Protein AF-A0A2Z4IJA1-F1 (afdb_monomer_lite)

Sequence (163 aa):
MKPLSYIYLLGIALVLFSSCSNGDEEPDAEIGGGGTLTLSGDEAHYTSGKLEVSETAYGRADLTGLEESLVAVSSGISIPKTAGEELVPEGSDLEQQFVVVASEMAISMSIFADGTKRDYVSDVSKAINVTIDQSSKEVTFNDAAVVNADNGSILTLNGTLVW

Secondary structure (DSSP, 8-state):
-------------------------PPPPEEE-EEEEEEEETTGGGGTTEEEEEEEEES-HHHHS-SS-EEEEETTEE--SSTTPPPEE-SS--SEEEEEEE-SS-EEEEEEETTEEEEEEE-TTS---EEEETTTTEEEEEEEEEEETTT--EEEEEEEEE-

Radius of gyration: 25.33 Å; chains: 1; bounding box: 104×34×33 Å

Structure (mmCIF, N/CA/C/O backbone):
data_AF-A0A2Z4IJA1-F1
#
_entry.id   AF-A0A2Z4IJA1-F1
#
loop_
_atom_site.group_PDB
_atom_site.id
_atom_site.type_symbol
_atom_site.label_atom_id
_atom_site.label_alt_id
_atom_site.label_comp_id
_atom_site.label_asym_id
_atom_site.label_entity_id
_atom_site.label_seq_id
_atom_site.pdbx_PDB_ins_code
_atom_site.Cartn_x
_atom_site.Cartn_y
_atom_site.Cartn_z
_atom_site.occupancy
_atom_site.B_iso_or_equiv
_atom_site.auth_seq_id
_atom_site.auth_comp_id
_atom_site.auth_asym_id
_atom_site.auth_atom_id
_atom_site.pdbx_PDB_model_num
ATOM 1 N N . MET A 1 1 ? -89.468 7.209 0.349 1.00 45.53 1 MET A N 1
ATOM 2 C CA . MET A 1 1 ? -89.377 8.124 1.510 1.00 45.53 1 MET A CA 1
ATOM 3 C C . MET A 1 1 ? -89.602 7.329 2.787 1.00 45.53 1 MET A C 1
ATOM 5 O O . MET A 1 1 ? -90.503 6.501 2.788 1.00 45.53 1 MET A O 1
ATOM 9 N N . LYS A 1 2 ? -88.818 7.665 3.829 1.00 36.94 2 LYS A N 1
ATOM 10 C CA . LYS A 1 2 ? -88.702 7.085 5.188 1.00 36.94 2 LYS A CA 1
ATOM 11 C C . LYS A 1 2 ? -87.800 5.833 5.344 1.00 36.94 2 LYS A C 1
ATOM 13 O O . LYS A 1 2 ? -87.610 5.116 4.372 1.00 36.94 2 LYS A O 1
ATOM 18 N N . PRO A 1 3 ? -87.138 5.684 6.514 1.00 60.56 3 PRO A N 1
ATOM 19 C CA . PRO A 1 3 ? -85.683 5.899 6.640 1.00 60.56 3 PRO A CA 1
ATOM 20 C C . PRO A 1 3 ? -84.989 4.769 7.426 1.00 60.56 3 PRO A C 1
ATOM 22 O O . PRO A 1 3 ? -85.681 3.917 7.961 1.00 60.56 3 PRO A O 1
ATOM 25 N N . LEU A 1 4 ? -83.665 4.811 7.623 1.00 45.84 4 LEU A N 1
ATOM 26 C CA . LEU A 1 4 ? -83.076 4.327 8.881 1.00 45.84 4 LEU A CA 1
ATOM 27 C C . LEU A 1 4 ? -81.652 4.859 9.089 1.00 45.84 4 LEU A C 1
ATOM 29 O O . LEU A 1 4 ? -80.767 4.720 8.252 1.00 45.84 4 LEU A O 1
ATOM 33 N N . SER A 1 5 ? -81.510 5.527 10.227 1.00 43.41 5 SER A N 1
ATOM 34 C CA . SER A 1 5 ? -80.298 6.057 10.836 1.00 43.41 5 SER A CA 1
ATOM 35 C C . SER A 1 5 ? -79.597 4.945 11.618 1.00 43.41 5 SER A C 1
ATOM 37 O O . SER A 1 5 ? -80.298 4.112 12.187 1.00 43.41 5 SER A O 1
ATOM 39 N N . TYR A 1 6 ? -78.261 4.978 11.690 1.00 47.41 6 TYR A N 1
ATOM 40 C CA . TYR A 1 6 ? -77.480 5.113 12.934 1.00 47.41 6 TYR A CA 1
ATOM 41 C C . TYR A 1 6 ? -76.093 4.429 12.893 1.00 47.41 6 TYR A C 1
ATOM 43 O O . TYR A 1 6 ? -75.981 3.232 12.673 1.00 47.41 6 TYR A O 1
ATOM 51 N N . ILE A 1 7 ? -75.094 5.229 13.295 1.00 46.69 7 ILE A N 1
ATOM 52 C CA . ILE A 1 7 ? -74.035 4.912 14.278 1.00 46.69 7 ILE A CA 1
ATOM 53 C C . ILE A 1 7 ? -72.788 4.121 13.832 1.00 46.69 7 ILE A C 1
ATOM 55 O O . ILE A 1 7 ? -72.829 2.933 13.558 1.00 46.69 7 ILE A O 1
ATOM 59 N N . TYR A 1 8 ? -71.667 4.851 13.954 1.00 40.41 8 TYR A N 1
ATOM 60 C CA . TYR A 1 8 ? -70.303 4.446 14.316 1.00 40.41 8 TYR A CA 1
ATOM 61 C C . TYR A 1 8 ? -69.552 3.524 13.346 1.00 40.41 8 TYR A C 1
ATOM 63 O O . TYR A 1 8 ? -69.805 2.332 13.277 1.00 40.41 8 TYR A O 1
ATOM 71 N N . LEU A 1 9 ? -68.453 4.035 12.785 1.00 40.62 9 LEU A N 1
ATOM 72 C CA . LEU A 1 9 ? -67.158 3.695 13.373 1.00 40.62 9 LEU A CA 1
ATOM 73 C C . LEU A 1 9 ? -66.088 4.724 12.992 1.00 40.62 9 LEU A C 1
ATOM 75 O O . LEU A 1 9 ? -65.819 4.996 11.826 1.00 40.62 9 LEU A O 1
ATOM 79 N N . LEU A 1 10 ? -65.500 5.284 14.042 1.00 47.66 10 LEU A N 1
ATOM 80 C CA . LEU A 1 10 ? -64.218 5.965 14.063 1.00 47.66 10 LEU A CA 1
ATOM 81 C C . LEU A 1 10 ? -63.137 4.982 13.579 1.00 47.66 10 LEU A C 1
ATOM 83 O O . LEU A 1 10 ? -63.102 3.845 14.044 1.00 47.66 10 LEU A O 1
ATOM 87 N N . GLY A 1 11 ? -62.249 5.416 12.689 1.00 48.28 11 GLY A N 1
ATOM 88 C CA . GLY A 1 11 ? -61.160 4.588 12.174 1.00 48.28 11 GLY A CA 1
ATOM 89 C C . GLY A 1 11 ? -60.011 5.438 11.655 1.00 48.28 11 GLY A C 1
ATOM 90 O O . GLY A 1 11 ? -59.713 5.426 10.467 1.00 48.28 11 GLY A O 1
ATOM 91 N N . ILE A 1 12 ? -59.402 6.213 12.554 1.00 53.72 12 ILE A N 1
ATOM 92 C CA . ILE A 1 12 ? -58.062 6.772 12.362 1.00 53.72 12 ILE A CA 1
ATOM 93 C C . ILE A 1 12 ? -57.108 5.581 12.221 1.00 53.72 12 ILE A C 1
ATOM 95 O O . ILE A 1 12 ? -56.863 4.872 13.192 1.00 53.72 12 ILE A O 1
ATOM 99 N N . ALA A 1 13 ? -56.572 5.373 11.023 1.00 50.44 13 ALA A N 1
ATOM 100 C CA . ALA A 1 13 ? -55.375 4.572 10.811 1.00 50.44 13 ALA A CA 1
ATOM 101 C C . ALA A 1 13 ? -54.283 5.521 10.319 1.00 50.44 13 ALA A C 1
ATOM 103 O O . ALA A 1 13 ? -54.032 5.681 9.127 1.00 50.44 13 ALA A O 1
ATOM 104 N N . LEU A 1 14 ? -53.692 6.214 11.292 1.00 45.31 14 LEU A N 1
ATOM 105 C CA . LEU A 1 14 ? -52.416 6.893 11.163 1.00 45.31 14 LEU A CA 1
ATOM 106 C C . LEU A 1 14 ? -51.381 5.779 10.962 1.00 45.31 14 LEU A C 1
ATOM 108 O O . LEU A 1 14 ? -50.932 5.162 11.927 1.00 45.31 14 LEU A O 1
ATOM 112 N N . VAL A 1 15 ? -51.094 5.433 9.705 1.00 51.62 15 VAL A N 1
ATOM 113 C CA . VAL A 1 15 ? -49.997 4.518 9.389 1.00 51.62 15 VAL A CA 1
ATOM 114 C C . VAL A 1 15 ? -48.721 5.290 9.675 1.00 51.62 15 VAL A C 1
ATOM 116 O O . VAL A 1 15 ? -48.258 6.100 8.876 1.00 51.62 15 VAL A O 1
ATOM 119 N N . LEU A 1 16 ? -48.213 5.076 10.886 1.00 46.12 16 LEU A N 1
ATOM 120 C CA . LEU A 1 16 ? -46.823 5.285 11.231 1.00 46.12 16 LEU A CA 1
ATOM 121 C C . LEU A 1 16 ? -46.012 4.517 10.186 1.00 46.12 16 LEU A C 1
ATOM 123 O O . LEU A 1 16 ? -45.914 3.292 10.242 1.00 46.12 16 LEU A O 1
ATOM 127 N N . PHE A 1 17 ? -45.463 5.237 9.210 1.00 45.03 17 PHE A N 1
ATOM 128 C CA . PHE A 1 17 ? -44.247 4.793 8.557 1.00 45.03 17 PHE A CA 1
ATOM 129 C C . PHE A 1 17 ? -43.200 4.757 9.664 1.00 45.03 17 PHE A C 1
ATOM 131 O O . PHE A 1 17 ? -42.590 5.766 10.009 1.00 45.03 17 PHE A O 1
ATOM 138 N N . SER A 1 18 ? -43.074 3.593 10.293 1.00 45.47 18 SER A N 1
ATOM 139 C CA . SER A 1 18 ? -41.859 3.203 10.976 1.00 45.47 18 SER A CA 1
ATOM 140 C C . SER A 1 18 ? -40.753 3.268 9.929 1.00 45.47 18 SER A C 1
ATOM 142 O O . SER A 1 18 ? -40.542 2.316 9.182 1.00 45.47 18 SER A O 1
ATOM 144 N N . SER A 1 19 ? -40.094 4.425 9.832 1.00 42.81 19 SER A N 1
ATOM 145 C CA . SER A 1 19 ? -38.739 4.506 9.311 1.00 42.81 19 SER A CA 1
ATOM 146 C C . SER A 1 19 ? -37.910 3.551 10.155 1.00 42.81 19 SER A C 1
ATOM 148 O O . SER A 1 19 ? -37.541 3.861 11.284 1.00 42.81 19 SER A O 1
ATOM 150 N N . CYS A 1 20 ? -37.670 2.359 9.622 1.00 45.28 20 CYS A N 1
ATOM 151 C CA . CYS A 1 20 ? -36.517 1.568 10.002 1.00 45.28 20 CYS A CA 1
ATOM 152 C C . CYS A 1 20 ? -35.292 2.377 9.559 1.00 45.28 20 CYS A C 1
ATOM 154 O O . CYS A 1 20 ? -34.836 2.240 8.430 1.00 45.28 20 CYS A O 1
ATOM 156 N N . SER A 1 21 ? -34.807 3.277 10.418 1.00 50.41 21 SER A N 1
ATOM 157 C CA . SER A 1 21 ? -33.445 3.793 10.320 1.00 50.41 21 SER A CA 1
ATOM 158 C C . SER A 1 21 ? -32.525 2.762 10.965 1.00 50.41 21 SER A C 1
ATOM 160 O O . SER A 1 21 ? -32.134 2.889 12.121 1.00 50.41 21 SER A O 1
ATOM 162 N N . ASN A 1 22 ? -32.219 1.713 10.217 1.00 45.16 22 ASN A N 1
ATOM 163 C CA . ASN A 1 22 ? -30.960 1.015 10.410 1.00 45.16 22 ASN A CA 1
ATOM 164 C C . ASN A 1 22 ? -30.097 1.445 9.228 1.00 45.16 22 ASN A C 1
ATOM 166 O O . ASN A 1 22 ? -29.946 0.706 8.262 1.00 45.16 22 ASN A O 1
ATOM 170 N N . GLY A 1 23 ? -29.704 2.719 9.251 1.00 41.00 23 GLY A N 1
ATOM 171 C CA . GLY A 1 23 ? -28.603 3.192 8.432 1.00 41.00 23 GLY A CA 1
ATOM 172 C C . GLY A 1 23 ? -27.351 2.787 9.179 1.00 41.00 23 GLY A C 1
ATOM 173 O O . GLY A 1 23 ? -27.031 3.408 10.188 1.00 41.00 23 GLY A O 1
ATOM 174 N N . ASP A 1 24 ? -26.717 1.706 8.738 1.00 49.91 24 ASP A N 1
ATOM 175 C CA . ASP A 1 24 ? -25.275 1.616 8.905 1.00 49.91 24 ASP A CA 1
ATOM 176 C C . ASP A 1 24 ? -24.741 2.819 8.112 1.00 49.91 24 ASP A C 1
ATOM 178 O O . ASP A 1 24 ? -24.949 2.913 6.902 1.00 49.91 24 ASP A O 1
ATOM 182 N N . GLU A 1 25 ? -24.280 3.848 8.825 1.00 58.25 25 GLU A N 1
ATOM 183 C CA . GLU A 1 25 ? -23.757 5.065 8.208 1.00 58.25 25 GLU A CA 1
ATOM 184 C C . GLU A 1 25 ? -22.466 4.682 7.481 1.00 58.25 25 GLU A C 1
ATOM 186 O O . GLU A 1 25 ? -21.471 4.345 8.121 1.00 58.25 25 GLU A O 1
ATOM 191 N N . GLU A 1 26 ? -22.514 4.680 6.147 1.00 60.38 26 GLU A N 1
ATOM 192 C CA . GLU A 1 26 ? -21.326 4.549 5.303 1.00 60.38 26 GLU A CA 1
ATOM 193 C C . GLU A 1 26 ? -20.306 5.622 5.729 1.00 60.38 26 GLU A C 1
ATOM 195 O O . GLU A 1 26 ? -20.699 6.779 5.930 1.00 60.38 26 GLU A O 1
ATOM 200 N N . PRO A 1 27 ? -19.016 5.280 5.901 1.00 65.06 27 PRO A N 1
ATOM 201 C CA . PRO A 1 27 ? -18.024 6.268 6.288 1.00 65.06 27 PRO A CA 1
ATOM 202 C C . PRO A 1 27 ? -17.899 7.333 5.195 1.00 65.06 27 PRO A C 1
ATOM 204 O O . PRO A 1 27 ? -17.714 7.017 4.017 1.00 65.06 27 PRO A O 1
ATOM 207 N N . ASP A 1 28 ? -17.970 8.604 5.593 1.00 74.69 28 ASP A N 1
ATOM 208 C CA . ASP A 1 28 ? -17.710 9.714 4.681 1.00 74.69 28 ASP A CA 1
ATOM 209 C C . ASP A 1 28 ? -16.292 9.589 4.107 1.00 74.69 28 ASP A C 1
ATOM 211 O O . ASP A 1 28 ? -15.329 9.295 4.820 1.00 74.69 28 ASP A O 1
ATOM 215 N N . ALA A 1 29 ? -16.155 9.839 2.805 1.00 83.12 29 ALA A N 1
ATOM 216 C CA . ALA A 1 29 ? -14.854 9.857 2.157 1.00 83.12 29 ALA A CA 1
ATOM 217 C C . ALA A 1 29 ? -13.966 10.955 2.759 1.00 83.12 29 ALA A C 1
ATOM 219 O O . ALA A 1 29 ? -14.303 12.142 2.727 1.00 83.12 29 ALA A O 1
ATOM 220 N N . GLU A 1 30 ? -12.787 10.570 3.234 1.00 88.25 30 GLU A N 1
ATOM 221 C CA . GLU A 1 30 ? -11.806 11.484 3.810 1.00 88.25 30 GLU A CA 1
ATOM 222 C C . GLU A 1 30 ? -10.519 11.444 2.990 1.00 88.25 30 GLU A C 1
ATOM 224 O O . GLU A 1 30 ? -10.050 10.372 2.621 1.00 88.25 30 GLU A O 1
ATOM 229 N N . ILE A 1 31 ? -9.953 12.614 2.682 1.00 89.00 31 ILE A N 1
ATOM 230 C CA . ILE A 1 31 ? -8.682 12.753 1.958 1.00 89.00 31 ILE A CA 1
ATOM 231 C C . ILE A 1 31 ? -7.732 13.557 2.838 1.00 89.00 31 ILE A C 1
ATOM 233 O O . ILE A 1 31 ? -8.059 14.674 3.253 1.00 89.00 31 ILE A O 1
ATOM 237 N N . GLY A 1 32 ? -6.553 13.008 3.090 1.00 88.50 32 GLY A N 1
ATOM 238 C CA . GLY A 1 32 ? -5.590 13.580 4.017 1.00 88.50 32 GLY A CA 1
ATOM 239 C C . GLY A 1 32 ? -4.520 12.573 4.408 1.00 88.50 32 GLY A C 1
ATOM 240 O O . GLY A 1 32 ? -4.566 11.412 4.019 1.00 88.50 32 GLY A O 1
ATOM 241 N N . GLY A 1 33 ? -3.504 13.029 5.134 1.00 93.06 33 GLY A N 1
ATOM 242 C CA . GLY A 1 33 ? -2.512 12.139 5.730 1.00 93.06 33 GLY A CA 1
ATOM 243 C C . GLY A 1 33 ? -1.424 11.620 4.784 1.00 93.06 33 GLY A C 1
ATOM 244 O O . GLY A 1 33 ? -1.048 12.276 3.814 1.00 93.06 33 GLY A O 1
ATOM 245 N N . GLY A 1 34 ? -0.831 10.488 5.153 1.00 95.81 34 GLY A N 1
ATOM 246 C CA . GLY A 1 34 ? 0.401 9.968 4.564 1.00 95.81 34 GLY A CA 1
ATOM 247 C C . GLY A 1 34 ? 1.173 9.075 5.530 1.00 95.81 34 GLY A C 1
ATOM 248 O O . GLY A 1 34 ? 0.683 8.687 6.591 1.00 95.81 34 GLY A O 1
ATOM 249 N N . GLY A 1 35 ? 2.408 8.740 5.171 1.00 97.38 35 GLY A N 1
ATOM 250 C CA . GLY A 1 35 ? 3.260 7.920 6.024 1.00 97.38 35 GLY A CA 1
ATOM 251 C C . GLY A 1 35 ? 4.380 7.235 5.263 1.00 97.38 35 GLY A C 1
ATOM 252 O O . GLY A 1 35 ? 4.779 7.644 4.172 1.00 97.38 35 GLY A O 1
ATOM 253 N N . THR A 1 36 ? 4.934 6.186 5.857 1.00 97.81 36 THR A N 1
ATOM 254 C CA . THR A 1 36 ? 5.983 5.395 5.215 1.00 97.81 36 THR A CA 1
ATOM 255 C C . THR A 1 36 ? 5.742 3.921 5.463 1.00 97.81 36 THR A C 1
ATOM 257 O O . THR A 1 36 ? 5.612 3.493 6.609 1.00 97.81 36 THR A O 1
ATOM 260 N N . LEU A 1 37 ? 5.738 3.146 4.383 1.00 98.44 37 LEU A N 1
ATOM 261 C CA . LEU A 1 37 ? 5.790 1.691 4.451 1.00 98.44 37 LEU A CA 1
ATOM 262 C C . LEU A 1 37 ? 7.223 1.237 4.193 1.00 98.44 37 LEU A C 1
ATOM 264 O O . LEU A 1 37 ? 7.870 1.703 3.258 1.00 98.44 37 LEU A O 1
ATOM 268 N N . THR A 1 38 ? 7.720 0.326 5.019 1.00 98.38 38 THR A N 1
ATOM 269 C CA . THR A 1 38 ? 8.977 -0.395 4.803 1.00 98.38 38 THR A CA 1
ATOM 270 C C . THR A 1 38 ? 8.681 -1.693 4.067 1.00 98.38 38 THR A C 1
ATOM 272 O O . THR A 1 38 ? 7.694 -2.367 4.365 1.00 98.38 38 THR A O 1
ATOM 275 N N . LEU A 1 39 ? 9.542 -2.040 3.115 1.00 98.06 39 LEU A N 1
ATOM 276 C CA . LEU A 1 39 ? 9.392 -3.197 2.248 1.00 98.06 39 LEU A CA 1
ATOM 277 C C . LEU A 1 39 ? 10.582 -4.122 2.415 1.00 98.06 39 LEU A C 1
ATOM 279 O O . LEU A 1 39 ? 11.737 -3.697 2.453 1.00 98.06 39 LEU A O 1
ATOM 283 N N . SER A 1 40 ? 10.283 -5.410 2.460 1.00 98.12 40 SER A N 1
ATOM 284 C CA . SER A 1 40 ? 11.276 -6.475 2.394 1.00 98.12 40 SER A CA 1
ATOM 285 C C . SER A 1 40 ? 10.818 -7.554 1.417 1.00 98.12 40 SER A C 1
ATOM 287 O O . SER A 1 40 ? 9.640 -7.619 1.073 1.00 98.12 40 SER A O 1
ATOM 289 N N . GLY A 1 41 ? 11.757 -8.368 0.940 1.00 96.50 41 GLY A N 1
ATOM 290 C CA . GLY A 1 41 ? 11.520 -9.359 -0.110 1.00 96.50 41 GLY A CA 1
ATOM 291 C C . GLY A 1 41 ? 12.325 -9.068 -1.374 1.00 96.50 41 GLY A C 1
ATOM 292 O O . GLY A 1 41 ? 13.094 -8.105 -1.432 1.00 96.50 41 GLY A O 1
ATOM 293 N N . ASP A 1 42 ? 12.160 -9.924 -2.378 1.00 90.12 42 ASP A N 1
ATOM 294 C CA . ASP A 1 42 ? 13.044 -9.983 -3.550 1.00 90.12 42 ASP A CA 1
ATOM 295 C C . ASP A 1 42 ? 13.031 -8.685 -4.375 1.00 90.12 42 ASP A C 1
ATOM 297 O O . ASP A 1 42 ? 14.053 -8.247 -4.906 1.00 90.12 42 ASP A O 1
ATOM 301 N N . GLU A 1 43 ? 11.878 -8.021 -4.431 1.00 94.69 43 GLU A N 1
ATOM 302 C CA . GLU A 1 43 ? 11.635 -6.855 -5.285 1.00 94.69 43 GLU A CA 1
ATOM 303 C C . GLU A 1 43 ? 11.670 -5.519 -4.522 1.00 94.69 43 GLU A C 1
ATOM 305 O O . GLU A 1 43 ? 11.461 -4.458 -5.106 1.00 94.69 43 GLU A O 1
ATOM 310 N N . ALA A 1 44 ? 12.001 -5.534 -3.223 1.00 96.12 44 ALA A N 1
ATOM 311 C CA . ALA A 1 44 ? 12.013 -4.327 -2.389 1.00 96.12 44 ALA A CA 1
ATOM 312 C C . ALA A 1 44 ? 13.055 -3.292 -2.860 1.00 96.12 44 ALA A C 1
ATOM 314 O O . ALA A 1 44 ? 12.939 -2.097 -2.586 1.00 96.12 44 ALA A O 1
ATOM 315 N N . HIS A 1 45 ? 14.073 -3.736 -3.599 1.00 94.88 45 HIS A N 1
ATOM 316 C CA . HIS A 1 45 ? 15.115 -2.875 -4.148 1.00 94.88 45 HIS A CA 1
ATOM 317 C C . HIS A 1 45 ? 14.589 -1.851 -5.170 1.00 94.88 45 HIS A C 1
ATOM 319 O O . HIS A 1 45 ? 15.180 -0.779 -5.269 1.00 94.88 45 HIS A O 1
ATOM 325 N N . TYR A 1 46 ? 13.467 -2.118 -5.858 1.00 92.50 46 TYR A N 1
ATOM 326 C CA . TYR A 1 46 ? 12.869 -1.176 -6.820 1.00 92.50 46 TYR A CA 1
ATOM 327 C C . TYR A 1 46 ? 12.361 0.115 -6.182 1.00 92.50 46 TYR A C 1
ATOM 329 O O . TYR A 1 46 ? 12.143 1.100 -6.877 1.00 92.50 46 TYR A O 1
ATOM 337 N N . THR A 1 47 ? 12.170 0.116 -4.863 1.00 91.75 47 THR A N 1
ATOM 338 C CA . THR A 1 47 ? 11.707 1.288 -4.115 1.00 91.75 47 THR A CA 1
ATOM 339 C C . THR A 1 47 ? 12.669 1.667 -2.996 1.00 91.75 47 THR A C 1
ATOM 341 O O . THR A 1 47 ? 12.307 2.346 -2.038 1.00 91.75 47 THR A O 1
ATOM 344 N N . SER A 1 48 ? 13.923 1.207 -3.078 1.00 93.81 48 SER A N 1
ATOM 345 C CA . SER A 1 48 ? 14.918 1.379 -2.010 1.00 93.81 48 SER A CA 1
ATOM 346 C C . SER A 1 48 ? 14.448 0.858 -0.639 1.00 93.81 48 SER A C 1
ATOM 348 O O . SER A 1 48 ? 14.862 1.371 0.400 1.00 93.81 48 SER A O 1
ATOM 350 N N . GLY A 1 49 ? 13.568 -0.149 -0.622 1.00 96.19 49 GLY A N 1
ATOM 351 C CA . GLY A 1 49 ? 13.023 -0.755 0.594 1.00 96.19 49 GLY A CA 1
ATOM 352 C C . GLY A 1 49 ? 11.959 0.078 1.312 1.00 96.19 49 GLY A C 1
ATOM 353 O O . GLY A 1 49 ? 11.624 -0.241 2.452 1.00 96.19 49 GLY A O 1
ATOM 354 N N . LYS A 1 50 ? 11.428 1.140 0.694 1.00 96.69 50 LYS A N 1
ATOM 355 C CA . LYS A 1 50 ? 10.388 1.986 1.297 1.00 96.69 50 LYS A CA 1
ATOM 356 C C . LYS A 1 50 ? 9.397 2.541 0.273 1.00 96.69 50 LYS A C 1
ATOM 358 O O . LYS A 1 50 ? 9.710 2.648 -0.906 1.00 96.69 50 LYS A O 1
ATOM 363 N N . LEU A 1 51 ? 8.207 2.909 0.729 1.00 96.50 51 LEU A N 1
ATOM 364 C CA . LEU A 1 51 ? 7.224 3.698 -0.012 1.00 96.50 51 LEU A CA 1
ATOM 365 C C . LEU A 1 51 ? 6.896 4.924 0.838 1.00 96.50 51 LEU A C 1
ATOM 367 O O . LEU A 1 51 ? 6.331 4.790 1.924 1.00 96.50 51 LEU A O 1
ATOM 371 N N . GLU A 1 52 ? 7.291 6.104 0.368 1.00 96.00 52 GLU A N 1
ATOM 372 C CA . GLU A 1 52 ? 6.938 7.378 0.998 1.00 96.00 52 GLU A CA 1
ATOM 373 C C . GLU A 1 52 ? 5.582 7.829 0.456 1.00 96.00 52 GLU A C 1
ATOM 375 O O . GLU A 1 52 ? 5.463 8.224 -0.703 1.00 96.00 52 GLU A O 1
ATOM 380 N N . VAL A 1 53 ? 4.548 7.698 1.285 1.00 96.38 53 VAL A N 1
ATOM 381 C CA . VAL A 1 53 ? 3.160 7.986 0.922 1.00 96.38 53 VAL A CA 1
ATOM 382 C C . VAL A 1 53 ? 2.886 9.463 1.155 1.00 96.38 53 VAL A C 1
ATOM 384 O O . VAL A 1 53 ? 3.010 9.941 2.286 1.00 96.38 53 VAL A O 1
ATOM 387 N N . SER A 1 54 ? 2.510 10.176 0.094 1.00 94.19 54 SER A N 1
ATOM 388 C CA . SER A 1 54 ? 2.290 11.625 0.145 1.00 94.19 54 SER A CA 1
ATOM 389 C C . SER A 1 54 ? 0.849 12.021 0.424 1.00 94.19 54 SER A C 1
ATOM 391 O O . SER A 1 54 ? 0.618 13.088 0.983 1.00 94.19 54 SER A O 1
ATOM 393 N N . GLU A 1 55 ? -0.107 11.207 -0.014 1.00 94.56 55 GLU A N 1
ATOM 394 C CA . GLU A 1 55 ? -1.535 11.457 0.159 1.00 94.56 55 GLU A CA 1
ATOM 395 C C . GLU A 1 55 ? -2.245 10.121 0.361 1.00 94.56 55 GLU A C 1
ATOM 397 O O . GLU A 1 55 ? -1.882 9.109 -0.255 1.00 94.56 55 GLU A O 1
ATOM 402 N N . THR A 1 56 ? -3.256 10.123 1.226 1.00 97.00 56 THR A N 1
ATOM 403 C CA . THR A 1 56 ? -4.161 8.990 1.381 1.00 97.00 56 THR A CA 1
ATOM 404 C C . THR A 1 56 ? -5.614 9.427 1.323 1.00 97.00 56 THR A C 1
ATOM 406 O O . THR A 1 56 ? -5.937 10.607 1.475 1.00 97.00 56 THR A O 1
ATOM 409 N N . ALA A 1 57 ? -6.493 8.467 1.070 1.00 95.88 57 ALA A N 1
ATOM 410 C CA . ALA A 1 57 ? -7.920 8.647 1.187 1.00 95.88 57 ALA A CA 1
ATOM 411 C C . ALA A 1 57 ? -8.580 7.387 1.733 1.00 95.88 57 ALA A C 1
ATOM 413 O O . ALA A 1 57 ? -8.275 6.284 1.283 1.00 95.88 57 ALA A O 1
ATOM 414 N N . TYR A 1 58 ? -9.511 7.563 2.659 1.00 96.38 58 TYR A N 1
ATOM 415 C CA . TYR A 1 58 ? -10.339 6.502 3.215 1.00 96.38 58 TYR A CA 1
ATOM 416 C C . TYR A 1 58 ? -11.780 6.644 2.723 1.00 96.38 58 TYR A C 1
ATOM 418 O O . TYR A 1 58 ? -12.207 7.742 2.358 1.00 96.38 58 TYR A O 1
ATOM 426 N N . GLY A 1 59 ? -12.538 5.549 2.682 1.00 93.88 59 GLY A N 1
ATOM 427 C CA . GLY A 1 59 ? -13.961 5.621 2.330 1.00 93.88 59 GLY A CA 1
ATOM 428 C C . GLY A 1 59 ? -14.239 5.769 0.831 1.00 93.88 59 GLY A C 1
ATOM 429 O O . GLY A 1 59 ? -15.338 6.140 0.430 1.00 93.88 59 GLY A O 1
ATOM 430 N N . ARG A 1 60 ? -13.247 5.531 -0.038 1.00 92.69 60 ARG A N 1
ATOM 431 C CA . ARG A 1 60 ? -13.354 5.772 -1.491 1.00 92.69 60 ARG A CA 1
ATOM 432 C C . ARG A 1 60 ? -13.923 4.586 -2.258 1.00 92.69 60 ARG A C 1
ATOM 434 O O . ARG A 1 60 ? -13.293 4.076 -3.186 1.00 92.69 60 ARG A O 1
ATOM 441 N N . ALA A 1 61 ? -15.144 4.183 -1.907 1.00 92.81 61 ALA A N 1
ATOM 442 C CA . ALA A 1 61 ? -15.858 3.099 -2.584 1.00 92.81 61 ALA A CA 1
ATOM 443 C C . ALA A 1 61 ? -16.050 3.356 -4.092 1.00 92.81 61 ALA A C 1
ATOM 445 O O . ALA A 1 61 ? -16.095 2.415 -4.880 1.00 92.81 61 ALA A O 1
ATOM 446 N N . ASP A 1 62 ? -16.097 4.620 -4.518 1.00 91.19 62 ASP A N 1
ATOM 447 C CA . ASP A 1 62 ? -16.135 5.011 -5.929 1.00 91.19 62 ASP A CA 1
ATOM 448 C C . ASP A 1 62 ? -14.850 4.658 -6.701 1.00 91.19 62 ASP A C 1
ATOM 450 O O . ASP A 1 62 ? -14.910 4.466 -7.915 1.00 91.19 62 ASP A O 1
ATOM 454 N N . LEU A 1 63 ? -13.708 4.541 -6.011 1.00 91.06 63 LEU A N 1
ATOM 455 C CA . LEU A 1 63 ? -12.420 4.144 -6.592 1.00 91.06 63 LEU A CA 1
ATOM 456 C C . LEU A 1 63 ? -12.115 2.657 -6.391 1.00 91.06 63 LEU A C 1
ATOM 458 O O . LEU A 1 63 ? -11.537 2.019 -7.270 1.00 91.06 63 LEU A O 1
ATOM 462 N N . THR A 1 64 ? -12.463 2.105 -5.229 1.00 92.38 64 THR A N 1
ATOM 463 C CA . THR A 1 64 ? -12.022 0.765 -4.805 1.00 92.38 64 THR A CA 1
ATOM 464 C C . THR A 1 64 ? -13.124 -0.289 -4.876 1.00 92.38 64 THR A C 1
ATOM 466 O O . THR A 1 64 ? -12.830 -1.484 -4.865 1.00 92.38 64 THR A O 1
ATOM 469 N N . GLY A 1 65 ? -14.390 0.131 -4.929 1.00 91.06 65 GLY A N 1
ATOM 470 C CA . GLY A 1 65 ? -15.551 -0.738 -4.742 1.00 91.06 65 GLY A CA 1
ATOM 471 C C . GLY A 1 65 ? -15.767 -1.197 -3.295 1.00 91.06 65 GLY A C 1
ATOM 472 O O . GLY A 1 65 ? -16.611 -2.063 -3.074 1.00 91.06 65 GLY A O 1
ATOM 473 N N . LEU A 1 66 ? -15.012 -0.657 -2.327 1.00 92.25 66 LEU A N 1
ATOM 474 C CA . LEU A 1 66 ? -15.066 -1.018 -0.908 1.00 92.25 66 LEU A CA 1
ATOM 475 C C . LEU A 1 66 ? -15.249 0.229 -0.034 1.00 92.25 66 LEU A C 1
ATOM 477 O O . LEU A 1 66 ? -14.441 1.156 -0.101 1.00 92.25 66 LEU A O 1
ATOM 481 N N . GLU A 1 67 ? -16.270 0.213 0.823 1.00 91.62 67 GLU A N 1
ATOM 482 C CA . GLU A 1 67 ? -16.542 1.275 1.804 1.00 91.62 67 GLU A CA 1
ATOM 483 C C . GLU A 1 67 ? -15.371 1.437 2.779 1.00 91.62 67 GLU A C 1
ATOM 485 O O . GLU A 1 67 ? -14.837 2.526 2.940 1.00 91.62 67 GLU A O 1
ATOM 490 N N . GLU A 1 68 ? -14.879 0.341 3.353 1.00 94.62 68 GLU A N 1
ATOM 491 C CA . GLU A 1 68 ? -13.759 0.374 4.294 1.00 94.62 68 GLU A CA 1
ATOM 492 C C . GLU A 1 68 ? -12.443 0.031 3.591 1.00 94.62 68 GLU A C 1
ATOM 494 O O . GLU A 1 68 ? -11.946 -1.099 3.617 1.00 94.62 68 GLU A O 1
ATOM 499 N N . SER A 1 69 ? -11.872 1.024 2.916 1.00 96.69 69 SER A N 1
ATOM 500 C CA . SER A 1 69 ? -10.576 0.885 2.256 1.00 96.69 69 SER A CA 1
ATOM 501 C C . SER A 1 69 ? -9.779 2.182 2.264 1.00 96.69 69 SER A C 1
ATOM 503 O O . SER A 1 69 ? -10.340 3.276 2.226 1.00 96.69 69 SER A O 1
ATOM 505 N N . LEU A 1 70 ? -8.457 2.033 2.294 1.00 97.75 70 LEU A N 1
ATOM 506 C CA . LEU A 1 70 ? -7.490 3.109 2.135 1.00 97.75 70 LEU A CA 1
ATOM 507 C C . LEU A 1 70 ? -6.909 3.069 0.722 1.00 97.75 70 LEU A C 1
ATOM 509 O O . LEU A 1 70 ? -6.436 2.025 0.275 1.00 97.75 70 LEU A O 1
ATOM 513 N N . VAL A 1 71 ? -6.876 4.217 0.059 1.00 97.62 71 VAL A N 1
ATOM 514 C CA . VAL A 1 71 ? -6.063 4.492 -1.127 1.00 97.62 71 VAL A CA 1
ATOM 515 C C . VAL A 1 71 ? -4.872 5.335 -0.684 1.00 97.62 71 VAL A C 1
ATOM 517 O O . VAL A 1 71 ? -5.053 6.341 -0.013 1.00 97.62 71 VAL A O 1
ATOM 520 N N . ALA A 1 72 ? -3.659 4.947 -1.050 1.00 97.56 72 ALA A N 1
ATOM 521 C CA . ALA A 1 72 ? -2.421 5.634 -0.704 1.00 97.56 72 ALA A CA 1
ATOM 522 C C . ALA A 1 72 ? -1.538 5.768 -1.945 1.00 97.56 72 ALA A C 1
ATOM 524 O O . ALA A 1 72 ? -1.352 4.800 -2.686 1.00 97.56 72 ALA A O 1
ATOM 525 N N . VAL A 1 73 ? -0.990 6.958 -2.178 1.00 96.00 73 VAL A N 1
ATOM 526 C CA . VAL A 1 73 ? -0.248 7.263 -3.409 1.00 96.00 73 VAL A CA 1
ATOM 527 C C . VAL A 1 73 ? 1.096 7.938 -3.130 1.00 96.00 73 VAL A C 1
ATOM 529 O O . VAL A 1 73 ? 1.299 8.556 -2.080 1.00 96.00 73 VAL A O 1
ATOM 532 N N . SER A 1 74 ? 2.032 7.789 -4.068 1.00 94.56 74 SER A N 1
ATOM 533 C CA . SER A 1 74 ? 3.310 8.510 -4.085 1.00 94.56 74 SER A CA 1
ATOM 534 C C . SER A 1 74 ? 3.150 9.988 -4.425 1.00 94.56 74 SER A C 1
ATOM 536 O O . SER A 1 74 ? 2.160 10.411 -5.026 1.00 94.56 74 SER A O 1
ATOM 538 N N . SER A 1 75 ? 4.200 10.764 -4.138 1.00 88.88 75 SER A N 1
ATOM 539 C CA . SER A 1 75 ? 4.306 12.139 -4.620 1.00 88.88 75 SER A CA 1
ATOM 540 C C . SER A 1 75 ? 4.258 12.167 -6.147 1.00 88.88 75 SER A C 1
ATOM 542 O O . SER A 1 75 ? 5.101 11.548 -6.794 1.00 88.88 75 SER A O 1
ATOM 544 N N . GLY A 1 76 ? 3.304 12.901 -6.716 1.00 86.75 76 GLY A N 1
ATOM 545 C CA . GLY A 1 76 ? 3.094 12.954 -8.166 1.00 86.75 76 GLY A CA 1
ATOM 546 C C . GLY A 1 76 ? 1.898 12.141 -8.658 1.00 86.75 76 GLY A C 1
ATOM 547 O O . GLY A 1 76 ? 1.716 12.018 -9.858 1.00 86.75 76 GLY A O 1
ATOM 548 N N . ILE A 1 77 ? 1.055 11.613 -7.773 1.00 90.88 77 ILE A N 1
ATOM 549 C CA . ILE A 1 77 ? -0.315 11.198 -8.100 1.00 90.88 77 ILE A CA 1
ATOM 550 C C . ILE A 1 77 ? -1.248 11.948 -7.152 1.00 90.88 77 ILE A C 1
ATOM 552 O O . ILE A 1 77 ? -0.953 12.064 -5.964 1.00 90.88 77 ILE A O 1
ATOM 556 N N . SER A 1 78 ? -2.363 12.460 -7.668 1.00 89.50 78 SER A N 1
ATOM 557 C CA . SER A 1 78 ? -3.401 13.084 -6.843 1.00 89.50 78 SER A CA 1
ATOM 558 C C . SER A 1 78 ? -4.638 12.208 -6.773 1.00 89.50 78 SER A C 1
ATOM 560 O O . SER A 1 78 ? -5.102 11.680 -7.787 1.00 89.50 78 SER A O 1
ATOM 562 N N . ILE A 1 79 ? -5.186 12.071 -5.566 1.00 91.69 79 ILE A N 1
ATOM 563 C CA . ILE A 1 79 ? -6.456 11.385 -5.367 1.00 91.69 79 ILE A CA 1
ATOM 564 C C . ILE A 1 79 ? -7.593 12.343 -5.767 1.00 91.69 79 ILE A C 1
ATOM 566 O O . ILE A 1 79 ? -7.690 13.448 -5.221 1.00 91.69 79 ILE A O 1
ATOM 570 N N . PRO A 1 80 ? -8.472 11.962 -6.714 1.00 90.19 80 PRO A N 1
ATOM 571 C CA . PRO A 1 80 ? -9.520 12.851 -7.199 1.00 90.19 80 PRO A CA 1
ATOM 572 C C . PRO A 1 80 ? -10.497 13.208 -6.086 1.00 90.19 80 PRO A C 1
ATOM 574 O O . PRO A 1 80 ? -10.876 12.354 -5.290 1.00 90.19 80 PRO A O 1
ATOM 577 N N . LYS A 1 81 ? -10.960 14.457 -6.044 1.00 86.56 81 LYS A N 1
ATOM 578 C CA . LYS A 1 81 ? -11.910 14.926 -5.015 1.00 86.56 81 LYS A CA 1
ATOM 579 C C . LYS A 1 81 ? -13.368 14.670 -5.384 1.00 86.56 81 LYS A C 1
ATOM 581 O O . LYS A 1 81 ? -14.244 14.807 -4.535 1.00 86.56 81 LYS A O 1
ATOM 586 N N . THR A 1 82 ? -13.619 14.327 -6.644 1.00 85.12 82 THR A N 1
ATOM 587 C CA . THR A 1 82 ? -14.953 14.079 -7.185 1.00 85.12 82 THR A CA 1
ATOM 588 C C . THR A 1 82 ? -15.090 12.610 -7.559 1.00 85.12 82 THR A C 1
ATOM 590 O O . THR A 1 82 ? -14.154 12.008 -8.086 1.00 85.12 82 THR A O 1
ATOM 593 N N . ALA A 1 83 ? -16.270 12.039 -7.323 1.00 84.44 83 ALA A N 1
ATOM 594 C CA . ALA A 1 83 ? -16.571 10.676 -7.738 1.00 84.44 83 ALA A CA 1
ATOM 595 C C . ALA A 1 83 ? -16.526 10.518 -9.268 1.00 84.44 83 ALA A C 1
ATOM 597 O O . ALA A 1 83 ? -17.015 11.378 -10.006 1.00 84.44 83 ALA A O 1
ATOM 598 N N . GLY A 1 84 ? -15.983 9.389 -9.734 1.00 78.94 84 GLY A N 1
ATOM 599 C CA . GLY A 1 84 ? -15.907 9.033 -11.157 1.00 78.94 84 GLY A CA 1
ATOM 600 C C . GLY A 1 84 ? -14.727 9.640 -11.925 1.00 78.94 84 GLY A C 1
ATOM 601 O O . GLY A 1 84 ? -14.622 9.428 -13.132 1.00 78.94 84 GLY A O 1
ATOM 602 N N . GLU A 1 85 ? -13.848 10.378 -11.250 1.00 86.56 85 GLU A N 1
ATOM 603 C CA . GLU A 1 85 ? -12.543 10.769 -11.785 1.00 86.56 85 GLU A CA 1
ATOM 604 C C . GLU A 1 85 ? -11.500 9.668 -11.519 1.00 86.56 85 GLU A C 1
ATOM 606 O O . GLU A 1 85 ? -11.625 8.882 -10.579 1.00 86.56 85 GLU A O 1
ATOM 611 N N . GLU A 1 86 ? -10.465 9.602 -12.356 1.00 85.38 86 GLU A N 1
ATOM 612 C CA . GLU A 1 86 ? -9.398 8.599 -12.257 1.00 85.38 86 GLU A CA 1
ATOM 613 C C . GLU A 1 86 ? -8.180 9.146 -11.497 1.00 85.38 86 GLU A C 1
ATOM 615 O O . GLU A 1 86 ? -7.949 10.355 -11.447 1.00 85.38 86 GLU A O 1
ATOM 620 N N . LEU A 1 87 ? -7.365 8.249 -10.933 1.00 86.44 87 LEU A N 1
ATOM 621 C CA . LEU A 1 87 ? -6.043 8.602 -10.411 1.00 86.44 87 LEU A CA 1
ATOM 622 C C . LEU A 1 87 ? -5.130 8.982 -11.581 1.00 86.44 87 LEU A C 1
ATOM 624 O O . LEU A 1 87 ? -4.818 8.142 -12.427 1.00 86.44 87 LEU A O 1
ATOM 628 N N . VAL A 1 88 ? -4.680 10.235 -11.615 1.00 80.56 88 VAL A N 1
ATOM 629 C CA . VAL A 1 88 ? -3.806 10.744 -12.676 1.00 80.56 88 VAL A CA 1
ATOM 630 C C . VAL A 1 88 ? -2.425 11.044 -12.095 1.00 80.56 88 VAL A C 1
ATOM 632 O O . VAL A 1 88 ? -2.323 11.804 -11.129 1.00 80.56 88 VAL A O 1
ATOM 635 N N . PRO A 1 89 ? -1.348 10.475 -12.667 1.00 81.56 89 PRO A N 1
ATOM 636 C CA . PRO A 1 89 ? -0.001 10.935 -12.383 1.00 81.56 89 PRO A CA 1
ATOM 637 C C . PRO A 1 89 ? 0.187 12.373 -12.880 1.00 81.56 89 PRO A C 1
ATOM 639 O O . PRO A 1 89 ? -0.022 12.671 -14.057 1.00 81.56 89 PRO A O 1
ATOM 642 N N . GLU A 1 90 ? 0.611 13.258 -11.991 1.00 77.81 90 GLU A N 1
ATOM 643 C CA . GLU A 1 90 ? 0.902 14.659 -12.243 1.00 77.81 90 GLU A CA 1
ATOM 644 C C . GLU A 1 90 ? 2.376 14.977 -11.952 1.00 77.81 90 GLU A C 1
ATOM 646 O O . GLU A 1 90 ? 2.982 14.488 -11.001 1.00 77.81 90 GLU A O 1
ATOM 651 N N . GLY A 1 91 ? 2.959 15.868 -12.754 1.00 67.31 91 GLY A N 1
ATOM 652 C CA . GLY A 1 91 ? 4.317 16.368 -12.540 1.00 67.31 91 GLY A CA 1
ATOM 653 C C . GLY A 1 91 ? 5.381 15.727 -13.431 1.00 67.31 91 GLY A C 1
ATOM 654 O O . GLY A 1 91 ? 5.092 15.027 -14.399 1.00 67.31 91 GLY A O 1
ATOM 655 N N . SER A 1 92 ? 6.639 16.072 -13.149 1.00 65.19 92 SER A N 1
ATOM 656 C CA . SER A 1 92 ? 7.800 15.707 -13.973 1.00 65.19 92 SER A CA 1
ATOM 657 C C . SER A 1 92 ? 8.625 14.548 -13.417 1.00 65.19 92 SER A C 1
ATOM 659 O O . SER A 1 92 ? 9.466 14.023 -14.140 1.00 65.19 92 SER A O 1
ATOM 661 N N . ASP A 1 93 ? 8.414 14.174 -12.155 1.00 67.44 93 ASP A N 1
ATOM 662 C CA . ASP A 1 93 ? 9.134 13.086 -11.492 1.00 67.44 93 ASP A CA 1
ATOM 663 C C . ASP A 1 93 ? 8.274 11.818 -11.487 1.00 67.44 93 ASP A C 1
ATOM 665 O O . ASP A 1 93 ? 7.568 11.505 -10.533 1.00 67.44 93 ASP A O 1
ATOM 669 N N . LEU A 1 94 ? 8.266 11.131 -12.628 1.00 75.56 94 LEU A N 1
ATOM 670 C CA . LEU A 1 94 ? 7.524 9.885 -12.837 1.00 75.56 94 LEU A CA 1
ATOM 671 C C . LEU A 1 94 ? 8.452 8.663 -12.790 1.00 75.56 94 LEU A C 1
ATOM 673 O O . LEU A 1 94 ? 8.071 7.588 -13.249 1.00 75.56 94 LEU A O 1
ATOM 677 N N . GLU A 1 95 ? 9.684 8.828 -12.294 1.00 80.50 95 GLU A N 1
ATOM 678 C CA . GLU A 1 95 ? 10.692 7.761 -12.286 1.00 80.50 95 GLU A CA 1
ATOM 679 C C . GLU A 1 95 ? 10.289 6.616 -11.353 1.00 80.50 95 GLU A C 1
ATOM 681 O O . GLU A 1 95 ? 10.515 5.445 -11.674 1.00 80.50 95 GLU A O 1
ATOM 686 N N . GLN A 1 96 ? 9.624 6.954 -10.243 1.00 87.19 96 GLN A N 1
ATOM 687 C CA . GLN A 1 96 ? 9.053 5.993 -9.314 1.00 87.19 96 GLN A CA 1
ATOM 688 C C . GLN A 1 96 ? 7.682 6.469 -8.821 1.00 87.19 96 GLN A C 1
ATOM 690 O O .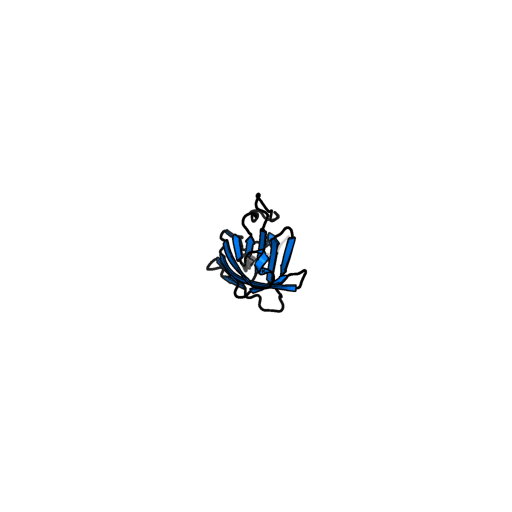 GLN A 1 96 ? 7.575 7.468 -8.118 1.00 87.19 96 GLN A O 1
ATOM 695 N N . GLN A 1 97 ? 6.629 5.736 -9.172 1.00 93.19 97 GLN A N 1
ATOM 696 C CA . GLN A 1 97 ? 5.255 6.038 -8.769 1.00 93.19 97 GLN A CA 1
ATOM 697 C C . GLN A 1 97 ? 4.584 4.781 -8.227 1.00 93.19 97 GLN A C 1
ATOM 699 O O . GLN A 1 97 ? 4.875 3.674 -8.679 1.00 93.19 97 GLN A O 1
ATOM 704 N N . PHE A 1 98 ? 3.677 4.923 -7.269 1.00 95.44 98 PHE A N 1
ATOM 705 C CA . PHE A 1 98 ? 2.915 3.797 -6.760 1.00 95.44 98 PHE A CA 1
ATOM 706 C C . PHE A 1 98 ? 1.509 4.190 -6.316 1.00 95.44 98 PHE A C 1
ATOM 708 O O . PHE A 1 98 ? 1.240 5.322 -5.917 1.00 95.44 98 PHE A O 1
ATOM 715 N N . VAL A 1 99 ? 0.630 3.194 -6.342 1.00 97.12 99 VAL A N 1
ATOM 716 C CA . VAL A 1 99 ? -0.694 3.232 -5.723 1.00 97.12 99 VAL A CA 1
ATOM 717 C C . VAL A 1 99 ? -0.824 1.988 -4.859 1.00 97.12 99 VAL A C 1
ATOM 719 O O . VAL A 1 99 ? -0.556 0.882 -5.327 1.00 97.12 99 VAL A O 1
ATOM 722 N N . VAL A 1 100 ? -1.237 2.164 -3.610 1.00 98.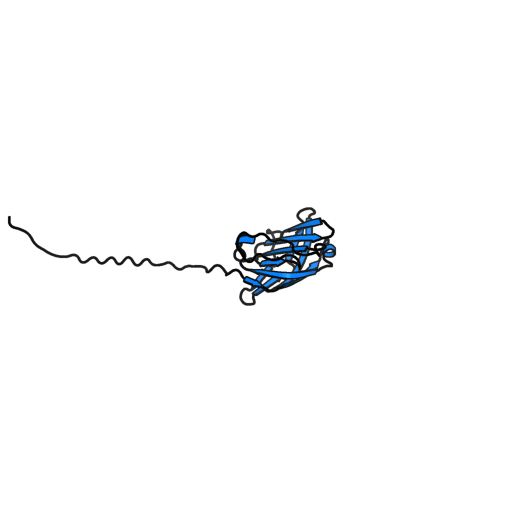12 100 VAL A N 1
ATOM 723 C CA . VAL A 1 100 ? -1.586 1.094 -2.675 1.00 98.12 100 VAL A CA 1
ATOM 724 C C . VAL A 1 100 ? -3.061 1.245 -2.333 1.00 98.12 100 VAL A C 1
ATOM 726 O O . VAL A 1 100 ? -3.498 2.310 -1.912 1.00 98.12 100 VAL A O 1
ATOM 729 N N . VAL A 1 101 ? -3.821 0.172 -2.494 1.00 98.06 101 VAL A N 1
ATOM 730 C CA . VAL A 1 101 ? -5.188 0.041 -1.999 1.00 98.06 101 VAL A CA 1
ATOM 731 C C . VAL A 1 101 ? -5.187 -1.056 -0.949 1.00 98.06 101 VAL A C 1
ATOM 733 O O . VAL A 1 101 ? -4.748 -2.171 -1.230 1.00 98.06 101 VAL A O 1
ATOM 736 N N . ALA A 1 102 ? -5.658 -0.753 0.255 1.00 98.06 102 ALA A N 1
ATOM 737 C CA . ALA A 1 102 ? -5.666 -1.694 1.365 1.00 98.06 102 ALA A CA 1
ATOM 738 C C . ALA A 1 102 ? -7.017 -1.710 2.078 1.00 98.06 102 ALA A C 1
ATOM 740 O O . ALA A 1 102 ? -7.618 -0.673 2.343 1.00 98.06 102 ALA A O 1
ATOM 741 N N . SER A 1 103 ? -7.463 -2.913 2.413 1.00 97.19 103 SER A N 1
ATOM 742 C CA . SER A 1 103 ? -8.580 -3.203 3.308 1.00 97.19 103 SER A CA 1
ATOM 743 C C . SER A 1 103 ? -8.174 -4.361 4.220 1.00 97.19 103 SER A C 1
ATOM 745 O O . SER A 1 103 ? -7.156 -5.017 3.980 1.00 97.19 103 SER A O 1
ATOM 747 N N . GLU A 1 104 ? -8.988 -4.685 5.221 1.00 96.31 104 GLU A N 1
ATOM 748 C CA . GLU A 1 104 ? -8.763 -5.899 6.021 1.00 96.31 104 GLU A CA 1
ATOM 749 C C . GLU A 1 104 ? -8.968 -7.195 5.207 1.00 96.31 104 GLU A C 1
ATOM 751 O O . GLU A 1 104 ? -8.541 -8.272 5.624 1.00 96.31 104 GLU A O 1
ATOM 756 N N . MET A 1 105 ? -9.582 -7.101 4.018 1.00 95.75 105 MET A N 1
ATOM 757 C CA . MET A 1 105 ? -9.873 -8.238 3.140 1.00 95.75 105 MET A CA 1
ATOM 758 C C . MET A 1 105 ? -8.805 -8.490 2.075 1.00 95.75 105 MET A C 1
ATOM 760 O O . MET A 1 105 ? -8.614 -9.634 1.660 1.00 95.75 105 MET A O 1
ATOM 764 N N . ALA A 1 106 ? -8.148 -7.438 1.589 1.00 97.06 106 ALA A N 1
ATOM 765 C CA . ALA A 1 106 ? -7.173 -7.530 0.511 1.00 97.06 106 ALA A CA 1
ATOM 766 C C . ALA A 1 106 ? -6.294 -6.279 0.413 1.00 97.06 106 ALA A C 1
ATOM 768 O O . ALA A 1 106 ? -6.703 -5.174 0.778 1.00 97.06 106 ALA A O 1
ATOM 769 N N . ILE A 1 107 ? -5.117 -6.465 -0.181 1.00 98.38 107 ILE A N 1
ATOM 770 C CA . ILE A 1 107 ? -4.211 -5.404 -0.617 1.00 98.38 107 ILE A CA 1
ATOM 771 C C . ILE A 1 107 ? -4.011 -5.545 -2.124 1.00 98.38 107 ILE A C 1
ATOM 773 O O . ILE A 1 107 ? -3.739 -6.640 -2.620 1.00 98.38 107 ILE A O 1
ATOM 777 N N . SER A 1 108 ? -4.101 -4.431 -2.840 1.00 97.81 108 SER A N 1
ATOM 778 C CA . SER A 1 108 ? -3.708 -4.304 -4.240 1.00 97.81 108 SER A CA 1
ATOM 779 C C . SER A 1 108 ? -2.714 -3.161 -4.355 1.00 97.81 108 SER A C 1
ATOM 781 O O . SER A 1 108 ? -2.967 -2.068 -3.862 1.00 97.81 108 SER A O 1
ATOM 783 N N . MET A 1 109 ? -1.581 -3.390 -5.002 1.00 97.69 109 MET A N 1
ATOM 784 C CA . MET A 1 109 ? -0.532 -2.390 -5.134 1.00 97.69 109 MET A CA 1
ATOM 785 C C . MET A 1 109 ? 0.037 -2.404 -6.544 1.00 97.69 109 MET A C 1
ATOM 787 O O . MET A 1 109 ? 0.362 -3.458 -7.078 1.00 97.69 109 MET A O 1
ATOM 791 N N . SER A 1 110 ? 0.218 -1.227 -7.124 1.00 96.56 110 SER A N 1
ATOM 792 C CA . SER A 1 110 ? 0.939 -1.047 -8.380 1.00 96.56 110 SER A CA 1
ATOM 793 C C . SER A 1 110 ? 2.163 -0.188 -8.121 1.00 96.56 110 SER A C 1
ATOM 795 O O . SER A 1 110 ? 2.036 0.902 -7.571 1.00 96.56 110 SER A O 1
ATOM 797 N N . ILE A 1 111 ? 3.337 -0.656 -8.541 1.00 95.38 111 ILE A N 1
ATOM 798 C CA . ILE A 1 111 ? 4.593 0.101 -8.494 1.00 95.38 111 ILE A CA 1
ATOM 799 C C . ILE A 1 111 ? 5.099 0.272 -9.921 1.00 95.38 111 ILE A C 1
ATOM 801 O O . ILE A 1 111 ? 5.364 -0.704 -10.622 1.00 95.38 111 ILE A O 1
ATOM 805 N N . PHE A 1 112 ? 5.267 1.515 -10.345 1.00 93.69 112 PHE A N 1
ATOM 806 C CA . PHE A 1 112 ? 6.001 1.886 -11.540 1.00 93.69 112 PHE A CA 1
ATOM 807 C C . PHE A 1 112 ? 7.413 2.301 -11.137 1.00 93.69 112 PHE A C 1
ATOM 809 O O . PHE A 1 112 ? 7.585 3.268 -10.403 1.00 93.69 112 PHE A O 1
ATOM 816 N N . ALA A 1 113 ? 8.410 1.550 -11.593 1.00 91.94 113 ALA A N 1
ATOM 817 C CA . ALA A 1 113 ? 9.823 1.829 -11.354 1.00 91.94 113 ALA A CA 1
ATOM 818 C C . ALA A 1 113 ? 10.652 1.277 -12.517 1.00 91.94 113 ALA A C 1
ATOM 820 O O . ALA A 1 113 ? 10.314 0.225 -13.079 1.00 91.94 113 ALA A O 1
ATOM 821 N N . ASP A 1 114 ? 11.726 1.977 -12.883 1.00 89.69 114 ASP A N 1
ATOM 822 C CA . ASP A 1 114 ? 12.607 1.622 -14.006 1.00 89.69 114 ASP A CA 1
ATOM 823 C C . ASP A 1 114 ? 11.842 1.428 -15.332 1.00 89.69 114 ASP A C 1
ATOM 825 O O . ASP A 1 114 ? 12.090 0.499 -16.104 1.00 89.69 114 ASP A O 1
ATOM 829 N N . GLY A 1 115 ? 10.834 2.272 -15.577 1.00 89.12 115 GLY A N 1
ATOM 830 C CA . GLY A 1 115 ? 10.004 2.213 -16.786 1.00 89.12 115 GLY A CA 1
ATOM 831 C C . GLY A 1 115 ? 9.036 1.024 -16.852 1.00 89.12 115 GLY A C 1
ATOM 832 O O . GLY A 1 115 ? 8.415 0.809 -17.892 1.00 89.12 115 GLY A O 1
ATOM 833 N N . THR A 1 116 ? 8.903 0.248 -15.772 1.00 92.44 116 THR A N 1
ATOM 834 C CA . THR A 1 116 ? 8.082 -0.968 -15.727 1.00 92.44 116 THR A CA 1
ATOM 835 C C . THR A 1 116 ? 7.049 -0.882 -14.607 1.00 92.44 116 THR A C 1
ATOM 837 O O . THR A 1 116 ? 7.398 -0.650 -13.449 1.00 92.44 116 THR A O 1
ATOM 840 N N . LYS A 1 117 ? 5.774 -1.111 -14.947 1.00 94.50 117 LYS A N 1
ATOM 841 C CA . LYS A 1 117 ? 4.691 -1.307 -13.974 1.00 94.50 117 LYS A CA 1
ATOM 842 C C . LYS A 1 117 ? 4.731 -2.746 -13.461 1.00 94.50 117 LYS A C 1
ATOM 844 O O . LYS A 1 117 ? 4.845 -3.667 -14.262 1.00 94.50 117 LYS A O 1
ATOM 849 N N . ARG A 1 118 ? 4.621 -2.920 -12.148 1.00 96.19 118 ARG A N 1
ATOM 850 C CA . ARG A 1 118 ? 4.516 -4.209 -11.461 1.00 96.19 118 ARG A CA 1
ATOM 851 C C . ARG A 1 118 ? 3.290 -4.176 -10.569 1.00 96.19 118 ARG A C 1
ATOM 853 O O . ARG A 1 118 ? 3.143 -3.245 -9.774 1.00 96.19 118 ARG A O 1
ATOM 860 N N . ASP A 1 119 ? 2.439 -5.177 -10.718 1.00 98.00 119 ASP A N 1
ATOM 861 C CA . ASP A 1 119 ? 1.198 -5.297 -9.965 1.00 98.00 119 ASP A CA 1
ATOM 862 C C . ASP A 1 119 ? 1.343 -6.388 -8.904 1.00 98.00 119 ASP A C 1
ATOM 864 O O . ASP A 1 119 ? 1.839 -7.479 -9.177 1.00 98.00 119 ASP A O 1
ATOM 868 N N . TYR A 1 120 ? 0.913 -6.081 -7.687 1.00 98.31 120 TYR A N 1
ATOM 869 C CA . TYR A 1 120 ? 1.005 -6.942 -6.521 1.00 98.31 120 TYR A CA 1
ATOM 870 C C . TYR A 1 120 ? -0.363 -7.070 -5.873 1.00 98.31 120 TYR A C 1
ATOM 872 O O . TYR A 1 120 ? -1.084 -6.084 -5.721 1.00 98.31 120 TYR A O 1
ATOM 880 N N . VAL A 1 121 ? -0.702 -8.277 -5.437 1.00 98.12 121 VAL A N 1
ATOM 881 C CA . VAL A 1 121 ? -1.963 -8.557 -4.748 1.00 98.12 121 VAL A CA 1
ATOM 882 C C . VAL A 1 121 ? -1.728 -9.457 -3.546 1.00 98.12 121 VAL A C 1
ATOM 884 O O . VAL A 1 121 ? -0.861 -10.330 -3.564 1.00 98.12 121 VAL A O 1
ATOM 887 N N . SER A 1 122 ? -2.489 -9.259 -2.478 1.00 97.75 122 SER A N 1
ATOM 888 C CA . SER A 1 122 ? -2.456 -10.156 -1.324 1.00 97.75 122 SER A CA 1
ATOM 889 C C . SER A 1 122 ? -3.045 -11.530 -1.654 1.00 97.75 122 SER A C 1
ATOM 891 O O . SER A 1 122 ? -4.050 -11.636 -2.358 1.00 97.75 122 SER A O 1
ATOM 893 N N . ASP A 1 123 ? -2.486 -12.584 -1.062 1.00 94.88 123 ASP A N 1
ATOM 894 C CA . ASP A 1 123 ? -3.088 -13.919 -1.072 1.00 94.88 123 ASP A CA 1
ATOM 895 C C . ASP A 1 123 ? -4.229 -13.990 -0.045 1.00 94.88 123 ASP A C 1
ATOM 897 O O . ASP A 1 123 ? -4.001 -14.216 1.143 1.00 94.88 123 ASP A O 1
ATOM 901 N N . VAL A 1 124 ? -5.467 -13.824 -0.516 1.00 92.38 124 VAL A N 1
ATOM 902 C CA . VAL A 1 124 ? -6.683 -13.811 0.322 1.00 92.38 124 VAL A CA 1
ATOM 903 C C . VAL A 1 124 ? -7.014 -15.159 0.978 1.00 92.38 124 VAL A C 1
ATOM 905 O O . VAL A 1 124 ? -7.959 -15.249 1.758 1.00 92.38 124 VAL A O 1
ATOM 908 N N . SER A 1 125 ? -6.255 -16.224 0.690 1.00 94.06 125 SER A N 1
ATOM 909 C CA . SER A 1 125 ? -6.355 -17.488 1.434 1.00 94.06 125 SER A CA 1
ATOM 910 C C . SER A 1 125 ? -5.598 -17.464 2.771 1.00 94.06 125 SER A C 1
ATOM 912 O O . SER A 1 125 ? -5.723 -18.395 3.571 1.00 94.06 125 SER A O 1
ATOM 914 N N . LYS A 1 126 ? -4.820 -16.403 3.026 1.00 93.00 126 LYS A N 1
ATOM 915 C CA . LYS A 1 126 ? -4.045 -16.163 4.248 1.00 93.00 126 LYS A CA 1
ATOM 916 C C . LYS A 1 126 ? -4.545 -14.905 4.960 1.00 93.00 126 LYS A C 1
ATOM 918 O O . LYS A 1 126 ? -5.272 -14.098 4.392 1.00 93.00 126 LYS A O 1
ATOM 923 N N . ALA A 1 127 ? -4.132 -14.733 6.215 1.00 93.44 127 ALA A N 1
ATOM 924 C CA . ALA A 1 127 ? -4.347 -13.473 6.918 1.00 93.44 127 ALA A CA 1
ATOM 925 C C . ALA A 1 127 ? -3.621 -12.331 6.184 1.00 93.44 127 ALA A C 1
ATOM 927 O O . ALA A 1 127 ? -2.446 -12.465 5.844 1.00 93.44 127 ALA A O 1
ATOM 928 N N . ILE A 1 128 ? -4.328 -11.222 5.957 1.00 96.44 128 ILE A N 1
ATOM 929 C CA . ILE A 1 128 ? -3.814 -10.043 5.239 1.00 96.44 128 ILE A CA 1
ATOM 930 C C . ILE A 1 128 ? -2.867 -9.211 6.116 1.00 96.44 128 ILE A C 1
ATOM 932 O O . ILE A 1 128 ? -1.988 -8.526 5.602 1.00 96.44 128 ILE A O 1
ATOM 936 N N . ASN A 1 129 ? -3.019 -9.314 7.442 1.00 97.88 129 ASN A N 1
ATOM 937 C CA . ASN A 1 129 ? -2.285 -8.553 8.457 1.00 97.88 129 ASN A CA 1
ATOM 938 C C . ASN A 1 129 ? -2.353 -7.029 8.257 1.00 97.88 129 ASN A C 1
ATOM 940 O O . ASN A 1 129 ? -1.368 -6.307 8.439 1.00 97.88 129 ASN A O 1
ATOM 944 N N . VAL A 1 130 ? -3.544 -6.561 7.892 1.00 98.19 130 VAL A N 1
ATOM 945 C CA . VAL A 1 130 ? -3.921 -5.150 7.863 1.00 98.19 130 VAL A CA 1
ATOM 946 C C . VAL A 1 130 ? -4.970 -4.924 8.940 1.00 98.19 130 VAL A C 1
ATOM 948 O O . VAL A 1 130 ? -5.856 -5.757 9.125 1.00 98.19 130 VAL A O 1
ATOM 951 N N . THR A 1 131 ? -4.851 -3.815 9.659 1.00 97.94 131 THR A N 1
ATOM 952 C CA . THR A 1 131 ? -5.826 -3.380 10.662 1.00 97.94 131 THR A CA 1
ATOM 953 C C . THR A 1 131 ? -6.182 -1.930 10.405 1.00 97.94 131 THR A C 1
ATOM 955 O O . THR A 1 131 ? -5.279 -1.110 10.220 1.00 97.94 131 THR A O 1
ATOM 958 N N . ILE A 1 132 ? -7.479 -1.631 10.401 1.00 97.00 132 ILE A N 1
ATOM 959 C CA . ILE A 1 132 ? -8.012 -0.281 10.211 1.00 97.00 132 ILE A CA 1
ATOM 960 C C . ILE A 1 132 ? -8.586 0.205 11.543 1.00 97.00 132 ILE A C 1
ATOM 962 O O . ILE A 1 132 ? -9.555 -0.351 12.051 1.00 97.00 132 ILE A O 1
ATOM 966 N N . ASP A 1 133 ? -8.000 1.260 12.106 1.00 96.75 133 ASP A N 1
ATOM 967 C CA . ASP A 1 133 ? -8.527 1.940 13.288 1.00 96.75 133 ASP A CA 1
ATOM 968 C C . ASP A 1 133 ? -9.156 3.273 12.867 1.00 96.75 133 ASP A C 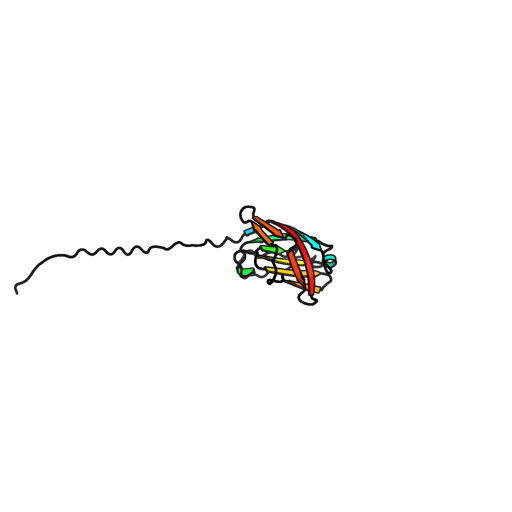1
ATOM 970 O O . ASP A 1 133 ? -8.474 4.272 12.640 1.00 96.75 133 ASP A O 1
ATOM 974 N N 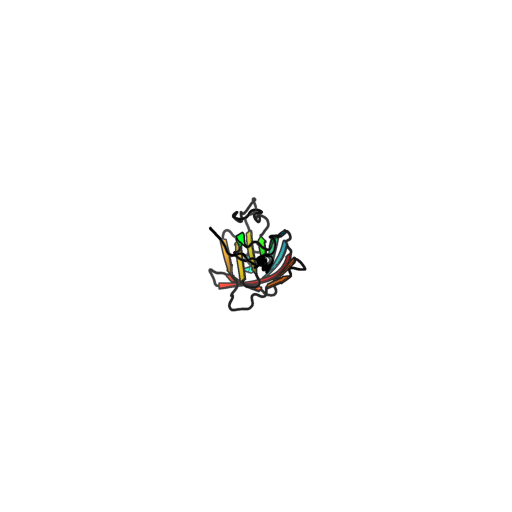. GLN A 1 134 ? -10.485 3.290 12.761 1.00 94.56 134 GLN A N 1
ATOM 975 C CA . GLN A 1 134 ? -11.237 4.497 12.405 1.00 94.56 134 GLN A CA 1
ATOM 976 C C . GLN A 1 134 ? -11.197 5.571 13.506 1.00 94.56 134 GLN A C 1
ATOM 978 O O . GLN A 1 134 ? -11.412 6.748 13.227 1.00 94.56 134 GLN A O 1
ATOM 983 N N . SER A 1 135 ? -10.918 5.193 14.761 1.00 94.88 135 SER A N 1
ATOM 984 C CA . SER A 1 135 ? -10.850 6.142 15.878 1.00 94.88 135 SER A CA 1
ATOM 985 C C . SER A 1 135 ? -9.541 6.926 15.868 1.00 94.88 135 SER A C 1
ATOM 987 O O . SER A 1 135 ? -9.553 8.126 16.149 1.00 94.88 135 SER A O 1
ATOM 989 N N . SER A 1 136 ? -8.419 6.266 15.554 1.00 96.44 136 SER A N 1
ATOM 990 C CA . SER A 1 136 ? -7.118 6.928 15.382 1.00 96.44 136 SER A CA 1
ATOM 991 C C . SER A 1 136 ? -6.852 7.409 13.953 1.00 96.44 136 SER A C 1
ATOM 993 O O . SER A 1 136 ? -5.934 8.205 13.765 1.00 96.44 136 SER A O 1
ATOM 995 N N . LYS A 1 137 ? -7.680 6.996 12.983 1.0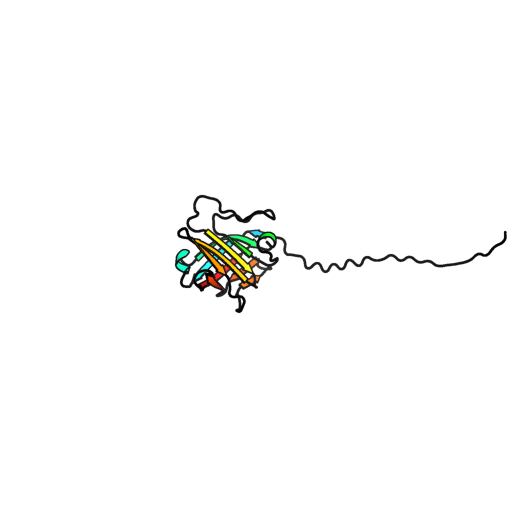0 97.00 137 LYS A N 1
ATOM 996 C CA . LYS A 1 137 ? -7.501 7.224 11.540 1.00 97.00 137 LYS A CA 1
ATOM 997 C C . LYS A 1 137 ? -6.194 6.634 11.016 1.00 97.00 137 LYS A C 1
ATOM 999 O O . LYS A 1 137 ? -5.411 7.304 10.343 1.00 97.00 137 LYS A O 1
ATOM 1004 N N . GLU A 1 138 ? -5.940 5.375 11.372 1.00 97.62 138 GLU A N 1
ATOM 1005 C CA . GLU A 1 138 ? -4.697 4.666 11.059 1.00 97.62 138 GLU A CA 1
ATOM 1006 C C . GLU A 1 138 ? -4.941 3.315 10.379 1.00 97.62 138 GLU A C 1
ATOM 1008 O O . GLU A 1 138 ? -5.786 2.525 10.800 1.00 97.62 138 GLU A O 1
ATOM 1013 N N . VAL A 1 139 ? -4.178 3.025 9.319 1.00 98.38 139 VAL A N 1
ATOM 1014 C CA . VAL A 1 139 ? -4.077 1.686 8.726 1.00 98.38 139 VAL A CA 1
ATOM 1015 C C . VAL A 1 139 ? -2.698 1.157 9.053 1.00 98.38 139 VAL A C 1
ATOM 1017 O O . VAL A 1 139 ? -1.691 1.725 8.626 1.00 98.38 139 VAL A O 1
ATOM 1020 N N . THR A 1 140 ? -2.646 0.054 9.791 1.00 98.56 140 THR A N 1
ATOM 1021 C CA . THR A 1 140 ? -1.391 -0.601 10.161 1.00 98.56 140 THR A CA 1
ATOM 1022 C C . THR A 1 140 ? -1.193 -1.875 9.351 1.00 98.56 140 THR A C 1
ATOM 1024 O O . THR A 1 140 ? -2.046 -2.760 9.344 1.00 98.56 140 THR A O 1
ATOM 1027 N N . PHE A 1 141 ? -0.034 -1.969 8.704 1.00 98.69 141 PHE A N 1
ATOM 1028 C CA . PHE A 1 141 ? 0.478 -3.143 8.008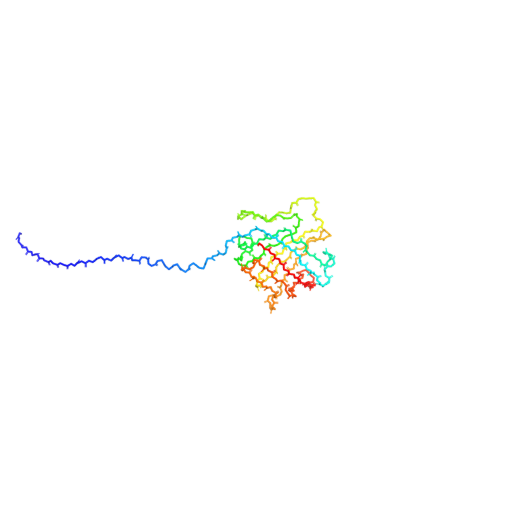 1.00 98.69 141 PHE A CA 1
ATOM 1029 C C . PHE A 1 141 ? 1.499 -3.818 8.923 1.00 98.69 141 PHE A C 1
ATOM 1031 O O . PHE A 1 141 ? 2.514 -3.208 9.269 1.00 98.69 141 PHE A O 1
ATOM 1038 N N . ASN A 1 142 ? 1.232 -5.060 9.322 1.00 98.12 142 ASN A N 1
ATOM 1039 C CA . ASN A 1 142 ? 2.083 -5.809 10.247 1.00 98.12 142 ASN A CA 1
ATOM 1040 C C . ASN A 1 142 ? 2.520 -7.129 9.611 1.00 98.12 142 ASN A C 1
ATOM 1042 O O . ASN A 1 142 ? 1.824 -8.135 9.710 1.00 98.12 142 ASN A O 1
ATOM 1046 N N . ASP A 1 143 ? 3.650 -7.115 8.913 1.00 97.75 143 ASP A N 1
ATOM 1047 C CA . ASP A 1 143 ? 4.087 -8.207 8.044 1.00 97.75 143 ASP A CA 1
ATOM 1048 C C . ASP A 1 143 ? 3.001 -8.606 7.025 1.00 97.75 143 ASP A C 1
ATOM 1050 O O . ASP A 1 143 ? 2.689 -9.784 6.816 1.00 97.75 143 ASP A O 1
ATOM 1054 N N . ALA A 1 144 ? 2.394 -7.599 6.395 1.00 98.31 144 ALA A N 1
ATOM 1055 C CA . ALA A 1 144 ? 1.393 -7.793 5.357 1.00 98.31 144 ALA A CA 1
ATOM 1056 C C . ALA A 1 144 ? 2.072 -8.228 4.052 1.00 98.31 144 ALA A C 1
ATOM 1058 O O . ALA A 1 144 ? 2.969 -7.545 3.562 1.00 98.31 144 ALA A O 1
ATOM 1059 N N . ALA A 1 145 ? 1.667 -9.362 3.482 1.00 98.00 145 ALA A N 1
ATOM 1060 C CA . ALA A 1 145 ? 2.327 -9.939 2.312 1.00 98.00 145 ALA A CA 1
ATOM 1061 C C . ALA A 1 145 ? 1.520 -9.724 1.025 1.00 98.00 145 ALA A C 1
ATOM 1063 O O . ALA A 1 145 ? 0.323 -10.013 0.967 1.00 98.00 145 ALA A O 1
ATOM 1064 N N . VAL A 1 146 ? 2.205 -9.299 -0.034 1.00 98.31 146 VAL A N 1
ATOM 1065 C CA . VAL A 1 146 ? 1.664 -9.198 -1.394 1.00 98.31 146 VAL A CA 1
ATOM 1066 C C . VAL A 1 146 ? 2.551 -9.948 -2.379 1.00 98.31 146 VAL A C 1
ATOM 1068 O O . VAL A 1 146 ? 3.761 -10.065 -2.191 1.00 98.31 146 VAL A O 1
ATOM 1071 N N . VAL A 1 147 ? 1.935 -10.472 -3.432 1.00 98.06 147 VAL A N 1
ATOM 1072 C CA . VAL A 1 147 ? 2.569 -11.307 -4.450 1.00 98.06 147 VAL A CA 1
ATOM 1073 C C . VAL A 1 147 ? 2.503 -10.586 -5.784 1.00 98.06 147 VAL A C 1
ATOM 1075 O O . VAL A 1 147 ? 1.426 -10.157 -6.197 1.00 98.06 147 VAL A O 1
ATOM 1078 N N . ASN A 1 148 ? 3.641 -10.471 -6.459 1.00 97.88 148 ASN A N 1
ATOM 1079 C CA . ASN A 1 148 ? 3.718 -9.946 -7.812 1.00 97.88 148 ASN A CA 1
ATOM 1080 C C . ASN A 1 148 ? 2.942 -10.862 -8.773 1.00 97.88 148 ASN A C 1
ATOM 1082 O O . ASN A 1 148 ? 3.194 -12.069 -8.841 1.00 97.88 148 ASN A O 1
ATOM 1086 N N . ALA A 1 149 ? 1.998 -10.284 -9.512 1.00 96.56 149 ALA A N 1
ATOM 1087 C CA . ALA A 1 149 ? 1.091 -11.009 -10.393 1.00 96.56 149 ALA A CA 1
ATOM 1088 C C . ALA A 1 149 ? 1.795 -11.667 -11.595 1.00 96.56 149 ALA A C 1
ATOM 1090 O O . ALA A 1 149 ? 1.300 -12.669 -12.112 1.00 96.56 149 ALA A O 1
ATOM 1091 N N . ASP A 1 150 ? 2.947 -11.142 -12.018 1.00 95.69 150 ASP A N 1
ATOM 1092 C CA . ASP A 1 150 ? 3.666 -11.609 -13.205 1.00 95.69 150 ASP A CA 1
ATOM 1093 C C . ASP A 1 150 ? 4.666 -12.727 -12.890 1.00 95.69 150 ASP A C 1
ATOM 1095 O O . ASP A 1 150 ? 4.837 -13.654 -13.686 1.00 95.69 150 ASP A O 1
ATOM 1099 N N . ASN A 1 151 ? 5.358 -12.645 -11.747 1.00 96.12 151 ASN A N 1
ATOM 1100 C CA . ASN A 1 151 ? 6.491 -13.529 -11.441 1.00 96.12 151 ASN A CA 1
ATOM 1101 C C . ASN A 1 151 ? 6.387 -14.282 -10.102 1.00 96.12 151 ASN A C 1
ATOM 1103 O O . ASN A 1 151 ? 7.202 -15.170 -9.848 1.00 96.12 151 ASN A O 1
ATOM 1107 N N . GLY A 1 152 ? 5.391 -13.980 -9.265 1.00 96.62 152 GLY A N 1
ATOM 1108 C CA . GLY A 1 152 ? 5.179 -14.652 -7.983 1.00 96.62 152 GLY A CA 1
ATOM 1109 C C . GLY A 1 152 ? 6.138 -14.243 -6.859 1.00 96.62 152 GLY A C 1
ATOM 1110 O O . GLY A 1 152 ? 6.079 -14.842 -5.783 1.00 96.62 152 GLY A O 1
ATOM 1111 N N . SER A 1 153 ? 7.009 -13.252 -7.071 1.00 97.06 153 SER A N 1
ATOM 1112 C CA . SER A 1 153 ? 7.856 -12.691 -6.015 1.00 97.06 153 SER A CA 1
ATOM 1113 C C . SER A 1 153 ? 7.011 -12.057 -4.910 1.00 97.06 153 SER A C 1
ATOM 1115 O O . SER A 1 153 ? 5.942 -11.500 -5.161 1.00 97.06 153 SER A O 1
ATOM 1117 N N . ILE A 1 154 ? 7.488 -12.157 -3.669 1.00 97.06 154 ILE A N 1
ATOM 1118 C CA . ILE A 1 154 ? 6.761 -11.693 -2.484 1.00 97.06 154 ILE A CA 1
ATOM 1119 C C . ILE A 1 154 ? 7.395 -10.407 -1.962 1.00 97.06 154 ILE A C 1
ATOM 1121 O O . ILE A 1 154 ? 8.617 -10.326 -1.810 1.00 97.06 154 ILE A O 1
ATOM 1125 N N . LEU A 1 155 ? 6.543 -9.438 -1.632 1.00 97.94 155 LEU A N 1
ATOM 1126 C CA . LEU A 1 155 ? 6.885 -8.277 -0.822 1.00 97.94 155 LEU A CA 1
ATOM 1127 C C . LEU A 1 155 ? 6.139 -8.332 0.506 1.00 97.94 155 LEU A C 1
ATOM 1129 O O . LEU A 1 155 ? 4.944 -8.623 0.547 1.00 97.94 155 LEU A O 1
ATOM 1133 N N . THR A 1 156 ? 6.845 -8.001 1.580 1.00 98.19 156 THR A N 1
ATOM 1134 C CA . THR A 1 156 ? 6.268 -7.817 2.912 1.00 98.19 156 THR A CA 1
ATOM 1135 C C . THR A 1 156 ? 6.287 -6.337 3.263 1.00 98.19 156 THR A C 1
ATOM 1137 O O . THR A 1 156 ? 7.354 -5.717 3.249 1.00 98.19 156 THR A O 1
ATOM 1140 N N . LEU A 1 157 ? 5.116 -5.792 3.589 1.00 98.56 157 LEU A N 1
ATOM 1141 C CA . LEU A 1 157 ? 4.884 -4.405 3.963 1.00 98.56 157 LEU A CA 1
ATOM 1142 C C . LEU A 1 157 ? 4.752 -4.280 5.481 1.00 98.56 157 LEU A C 1
ATOM 1144 O O . LEU A 1 157 ? 4.036 -5.047 6.127 1.00 98.56 157 LEU A O 1
ATOM 1148 N N . ASN A 1 158 ? 5.419 -3.267 6.023 1.00 98.69 158 ASN A N 1
ATOM 1149 C CA . ASN A 1 158 ? 5.363 -2.903 7.430 1.00 98.69 158 ASN A CA 1
ATOM 1150 C C . ASN A 1 158 ? 5.252 -1.389 7.586 1.00 98.69 158 ASN A C 1
ATOM 1152 O O . ASN A 1 158 ? 6.021 -0.651 6.972 1.00 98.69 158 ASN A O 1
ATOM 1156 N N . GLY A 1 159 ? 4.349 -0.924 8.440 1.00 98.50 159 GLY A N 1
ATOM 1157 C CA . GLY A 1 159 ? 4.216 0.496 8.754 1.00 98.50 159 GLY A CA 1
ATOM 1158 C C . GLY A 1 159 ? 2.781 0.905 9.041 1.00 98.50 159 GLY A C 1
ATOM 1159 O O . GLY A 1 159 ? 1.865 0.088 8.985 1.00 98.50 159 GLY A O 1
ATOM 1160 N N . THR A 1 160 ? 2.602 2.188 9.324 1.00 98.44 160 THR A N 1
ATOM 1161 C CA . THR A 1 160 ? 1.295 2.787 9.592 1.00 98.44 160 THR A CA 1
ATOM 1162 C C . THR A 1 160 ? 1.104 3.979 8.668 1.00 98.44 160 THR A C 1
ATOM 1164 O O . THR A 1 160 ? 2.016 4.794 8.503 1.00 98.44 160 THR A O 1
ATOM 1167 N N . LEU A 1 161 ? -0.071 4.058 8.053 1.00 98.50 161 LEU A N 1
ATOM 1168 C CA . LEU A 1 161 ? -0.520 5.200 7.265 1.00 98.50 161 LEU A CA 1
ATOM 1169 C C . LEU A 1 161 ? -1.671 5.877 7.992 1.00 98.50 161 LEU A C 1
ATOM 1171 O O . LEU A 1 161 ? -2.509 5.189 8.570 1.00 98.50 161 LEU A O 1
ATOM 1175 N N . VAL A 1 162 ? -1.704 7.205 7.943 1.00 97.94 162 VAL A N 1
ATOM 1176 C CA . VAL A 1 162 ? -2.803 8.002 8.500 1.00 97.94 162 VAL A CA 1
ATOM 1177 C C . VAL A 1 162 ? -3.607 8.650 7.386 1.00 97.94 162 VAL A C 1
ATOM 1179 O O . VAL A 1 162 ? -3.008 8.949 6.350 1.00 97.94 162 VAL A O 1
ATOM 1182 N N . TRP A 1 163 ? -4.895 8.912 7.623 1.00 94.69 163 TRP A N 1
ATOM 1183 C CA . TRP A 1 163 ? -5.766 9.686 6.729 1.00 94.69 163 TRP A CA 1
ATOM 1184 C C . TRP A 1 163 ? -6.474 10.853 7.429 1.00 94.69 163 TRP A C 1
ATOM 1186 O O . TRP A 1 163 ? -6.688 10.793 8.662 1.00 94.69 163 TRP A O 1
#

pLDDT: mean 85.86, std 18.02, range [36.94, 98.69]

Organism: NCBI:txid1795355

Foldseek 3Di:
DDDDDDDDDDDDPPPPPPPPPPPPPQDDKDKDWWWKKAKDWDCCVQVPRMAGWDIKIAQPCLAVVDSGKMKTWHPQWDDDPDRPDDTDGHDDPVQWIKIWMDDQQKIWMWIQHPNDIWIKIADSVDGQQWDADPPQQKIFFDQGWIATPPPRIIMGIGDMIGD